Protein AF-0000000079922333 (afdb_homodimer)

Foldseek 3Di:
DDKDWDADVCQVVPDPVGPGDTPDMDDDDDDDDDDDPVVVVVVVVVCCVPPPVNCCVVVPDPDDDDDDDD/DDKDWDADVCQVVPDPVGPGDTPDMDDDDDDDDDDDPVVVVVVVVVCCVPPPVNCCVVVPDPDDDDDDDD

Radius of gyration: 18.62 Å; Cα contacts (8 Å, |Δi|>4): 269; chains: 2; bounding box: 28×53×39 Å

pLDDT: mean 93.54, std 3.01, range [84.62, 98.06]

InterPro domains:
  IPR003718 OsmC/Ohr conserved domain [PF02566] (2-66)
  IPR015946 K homology domain-like, alpha/beta [G3DSA:3.30.300.20] (1-70)
  IPR036102 OsmC/Ohr superfamily [SSF82784] (1-67)
  IPR052924 OsmC/Ohr hydroperoxide reductase [PTHR35368] (2-65)

Organism: NCBI:txid1123349

Secondary structure (DSSP, 8-state):
-EEEEEE-HHHHTT-SSS-SSEEEEEEEEEE---S-HHHHHHHHHHHHHT-HHHHHHHH--EEEEEEEE-/-EEEEEE-HHHHTT-SSS-SSEEEEEEEEEE---S-HHHHHHHHHHHHHT-HHHHHHHH--EEEEEEEE-

Nearest PDB structures (foldseek):
  2opl-assembly1_A  TM=8.488E-01  e=2.271E-03  Geobacter sulfurreducens
  7ase-assembly1_u  TM=3.607E-01  e=9.484E+00  Trypanosoma cruzi
  2opl-assembly1_A  TM=8.447E-01  e=2.271E-03  Geobacter sulfurreducens
  7ase-assembly1_u  TM=3.606E-01  e=9.484E+00  Trypanosoma cruzi

Solvent-accessible surface area (backbone atoms only — not comparable to full-atom values): 7544 Å² total; per-residue (Å²): 116,48,79,47,73,42,64,50,64,56,7,44,73,60,42,88,90,36,67,25,17,44,56,37,36,40,38,38,39,75,40,74,66,97,66,55,70,69,57,50,51,53,50,50,52,52,51,57,71,31,26,33,65,58,41,20,41,41,65,16,27,50,67,45,78,48,74,43,85,96,115,49,80,48,73,40,64,50,64,55,8,45,75,60,41,87,89,35,66,26,16,44,57,36,36,41,38,38,37,75,41,73,66,97,67,55,70,69,58,50,52,52,50,50,51,52,51,57,70,31,27,32,66,58,40,20,41,42,65,16,28,50,68,44,78,47,74,44,86,95

Structure (mmCIF, N/CA/C/O backbone):
data_AF-0000000079922333-model_v1
#
loop_
_entity.id
_entity.type
_entity.pdbx_description
1 polymer 'OsmC-like protein'
#
loop_
_atom_site.group_PDB
_atom_site.id
_atom_site.type_symbol
_atom_site.label_atom_id
_atom_site.label_alt_id
_atom_site.label_comp_id
_atom_site.label_asym_id
_atom_site.label_entity_id
_atom_site.label_seq_id
_atom_site.pdbx_PDB_ins_code
_atom_site.Cartn_x
_atom_site.Cartn_y
_atom_site.Cartn_z
_atom_site.occupancy
_atom_site.B_iso_or_equiv
_atom_site.auth_seq_id
_atom_site.auth_comp_id
_atom_site.auth_asym_id
_atom_site.auth_atom_id
_atom_site.pdbx_PDB_model_num
ATOM 1 N N . ILE A 1 1 ? 10.062 9.32 10.156 1 91 1 ILE A N 1
ATOM 2 C CA . ILE A 1 1 ? 8.828 8.547 10.227 1 91 1 ILE A CA 1
ATOM 3 C C . ILE A 1 1 ? 9.117 7.156 10.797 1 91 1 ILE A C 1
ATOM 5 O O . ILE A 1 1 ? 10.133 6.543 10.469 1 91 1 ILE A O 1
ATOM 9 N N . ASP A 1 2 ? 8.312 6.734 11.766 1 93.94 2 ASP A N 1
ATOM 10 C CA . ASP A 1 2 ? 8.32 5.371 12.281 1 93.94 2 ASP A CA 1
ATOM 11 C C . ASP A 1 2 ? 7.113 4.586 11.773 1 93.94 2 ASP A C 1
ATOM 13 O O . ASP A 1 2 ? 5.984 5.078 11.82 1 93.94 2 ASP A O 1
ATOM 17 N N . LEU A 1 3 ? 7.414 3.373 11.258 1 94.88 3 LEU A N 1
ATOM 18 C CA . LEU A 1 3 ? 6.348 2.514 10.758 1 94.88 3 LEU A CA 1
ATOM 19 C C . LEU A 1 3 ? 6.371 1.155 11.453 1 94.88 3 LEU A C 1
ATOM 21 O O . LEU A 1 3 ? 7.445 0.596 11.688 1 94.88 3 LEU A O 1
ATOM 25 N N . GLU A 1 4 ? 5.117 0.698 11.898 1 96.31 4 GLU A N 1
ATOM 26 C CA . GLU A 1 4 ? 4.938 -0.645 12.438 1 96.31 4 GLU A CA 1
ATOM 27 C C . GLU A 1 4 ? 3.732 -1.339 11.812 1 96.31 4 GLU A C 1
ATOM 29 O O . GLU A 1 4 ? 2.695 -0.711 11.586 1 96.31 4 GLU A O 1
ATOM 34 N N . GLY A 1 5 ? 3.879 -2.607 11.531 1 95.94 5 GLY A N 1
ATOM 35 C CA . GLY A 1 5 ? 2.795 -3.398 10.969 1 95.94 5 GLY A CA 1
ATOM 36 C C . GLY A 1 5 ? 2.613 -4.734 11.664 1 95.94 5 GLY A C 1
ATOM 37 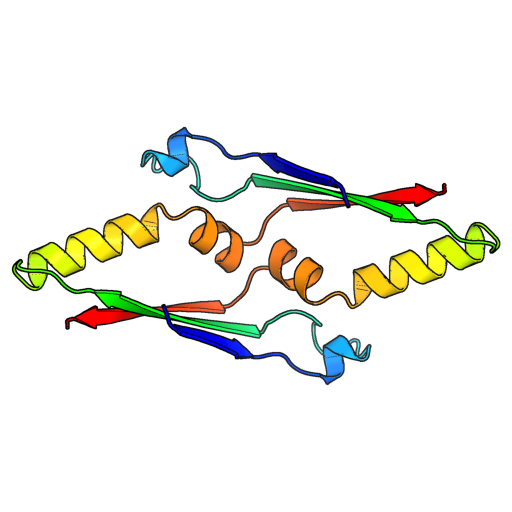O O . GLY A 1 5 ? 3.561 -5.281 12.234 1 95.94 5 GLY A O 1
ATOM 38 N N . ASP A 1 6 ? 1.396 -5.164 11.672 1 96.19 6 ASP A N 1
ATOM 39 C CA . ASP A 1 6 ? 1.053 -6.477 12.211 1 96.19 6 ASP A CA 1
ATOM 40 C C . ASP A 1 6 ? 0.66 -7.441 11.094 1 96.19 6 ASP A C 1
ATOM 42 O O . ASP A 1 6 ? -0.208 -7.133 10.273 1 96.19 6 ASP A O 1
ATOM 46 N N . LEU A 1 7 ? 1.288 -8.5 11.055 1 93.44 7 LEU A N 1
ATOM 47 C CA . LEU A 1 7 ? 1.009 -9.57 10.102 1 93.44 7 LEU A CA 1
ATOM 48 C C . LEU A 1 7 ? 0.893 -10.914 10.805 1 93.44 7 LEU A C 1
ATOM 50 O O . LEU A 1 7 ? 1.695 -11.227 11.688 1 93.44 7 LEU A O 1
ATOM 54 N N . ASP A 1 8 ? -0.145 -11.656 10.531 1 93.62 8 ASP A N 1
ATOM 55 C CA . ASP A 1 8 ? -0.301 -13.016 11.039 1 93.62 8 ASP A CA 1
ATOM 56 C C . ASP A 1 8 ? 0.384 -14.031 10.117 1 93.62 8 ASP A C 1
ATOM 58 O O . ASP A 1 8 ? 0.017 -14.164 8.945 1 93.62 8 ASP A O 1
ATOM 62 N N . SER A 1 9 ? 1.3 -14.727 10.656 1 92 9 SER A N 1
ATOM 63 C CA . SER A 1 9 ? 2.125 -15.617 9.844 1 92 9 SER A CA 1
ATOM 64 C C . SER A 1 9 ? 1.312 -16.781 9.305 1 92 9 SER A C 1
ATOM 66 O O . SER A 1 9 ? 1.683 -17.391 8.297 1 92 9 SER A O 1
ATOM 68 N N . GLU A 1 10 ? 0.217 -17.047 9.977 1 92.44 10 GLU A N 1
ATOM 69 C CA . GLU A 1 10 ? -0.605 -18.156 9.508 1 92.44 10 GLU A CA 1
ATOM 70 C C . GLU A 1 10 ? -1.155 -17.891 8.109 1 92.44 10 GLU A C 1
ATOM 72 O O . GLU A 1 10 ? -1.215 -18.797 7.273 1 92.44 10 GLU A O 1
ATOM 77 N N . GLY A 1 11 ? -1.575 -16.719 7.879 1 91.38 11 GLY A N 1
ATOM 78 C CA . GLY A 1 11 ? -2.051 -16.344 6.559 1 91.38 11 GLY A CA 1
ATOM 79 C C . GLY A 1 11 ? -0.966 -16.375 5.5 1 91.38 11 GLY A C 1
ATOM 80 O O . GLY A 1 11 ? -1.167 -16.938 4.414 1 91.38 11 GLY A O 1
ATOM 81 N N . PHE A 1 12 ? 0.059 -15.875 5.949 1 85.75 12 PHE A N 1
ATOM 82 C CA . PHE A 1 12 ? 1.208 -15.82 5.051 1 85.75 12 PHE A CA 1
ATOM 83 C C . PHE A 1 12 ? 1.688 -17.234 4.703 1 85.75 12 PHE A C 1
ATOM 85 O O . PHE A 1 12 ? 2.141 -17.469 3.586 1 85.75 12 PHE A O 1
ATOM 92 N N . LYS A 1 13 ? 1.48 -18.156 5.586 1 90.25 13 LYS A N 1
ATOM 93 C CA . LYS A 1 13 ? 1.947 -19.531 5.391 1 90.25 13 LYS A CA 1
ATOM 94 C C . LYS A 1 13 ? 0.905 -20.359 4.648 1 90.25 13 LYS A C 1
ATOM 96 O O . LYS A 1 13 ? 1.138 -21.531 4.355 1 90.25 13 LYS A O 1
ATOM 101 N N . GLY A 1 14 ? -0.275 -19.766 4.477 1 88.62 14 GLY A N 1
ATOM 102 C CA . GLY A 1 14 ? -1.203 -20.484 3.625 1 88.62 14 GLY A CA 1
ATOM 103 C C . GLY A 1 14 ? -2.518 -20.812 4.312 1 88.62 14 GLY A C 1
ATOM 104 O O . GLY A 1 14 ? -3.357 -21.516 3.756 1 88.62 14 GLY A O 1
ATOM 105 N N . SER A 1 15 ? -2.635 -20.359 5.508 1 89.25 15 SER A N 1
ATOM 106 C CA . SER A 1 15 ? -3.918 -20.562 6.172 1 89.25 15 SER A CA 1
ATOM 107 C C . SER A 1 15 ? -5.039 -19.828 5.445 1 89.25 15 SER A C 1
ATOM 109 O O . SER A 1 15 ? -4.867 -18.688 5.027 1 89.25 15 SER A O 1
ATOM 111 N N . GLU A 1 16 ? -6.164 -20.531 5.312 1 87.56 16 GLU A N 1
ATOM 112 C CA . GLU A 1 16 ? -7.309 -19.922 4.629 1 87.56 16 GLU A CA 1
ATOM 113 C C . GLU A 1 16 ? -8.164 -19.125 5.602 1 87.56 16 GLU A C 1
ATOM 115 O O . GLU A 1 16 ? -9.016 -18.328 5.18 1 87.56 16 GLU A O 1
ATOM 120 N N . ASP A 1 17 ? -7.891 -19.234 6.852 1 92.69 17 ASP A N 1
ATOM 121 C CA . ASP A 1 17 ? -8.742 -18.609 7.863 1 92.69 17 ASP A CA 1
ATOM 122 C C . ASP A 1 17 ? -8.242 -17.203 8.211 1 92.69 17 ASP A C 1
ATOM 124 O O . ASP A 1 17 ? -8.938 -16.438 8.883 1 92.69 17 ASP A O 1
ATOM 128 N N . VAL A 1 18 ? -6.957 -17.016 7.801 1 93 18 VAL A N 1
ATOM 129 C CA . VAL A 1 18 ? -6.344 -15.734 8.125 1 93 18 VAL A CA 1
ATOM 130 C C . VAL A 1 18 ? -5.797 -15.086 6.855 1 93 18 VAL A C 1
ATOM 132 O O . VAL A 1 18 ? -5.121 -15.742 6.059 1 93 18 VAL A O 1
ATOM 135 N N . ARG A 1 19 ? -6.199 -13.82 6.625 1 94.31 19 ARG A N 1
ATOM 136 C CA . ARG A 1 19 ? -5.668 -13.156 5.438 1 94.31 19 ARG A CA 1
ATOM 137 C C . ARG A 1 19 ? -4.148 -13.039 5.508 1 94.31 19 ARG A C 1
ATOM 139 O O . ARG A 1 19 ? -3.584 -12.852 6.586 1 94.31 19 ARG A O 1
ATOM 146 N N . PRO A 1 20 ? -3.523 -13.008 4.355 1 95.56 20 PRO A N 1
ATOM 147 C CA . PRO A 1 20 ? -2.061 -12.938 4.352 1 95.56 20 PRO A CA 1
ATOM 148 C C . PRO A 1 20 ? -1.534 -11.523 4.566 1 95.56 20 PRO A C 1
ATOM 150 O O . PRO A 1 20 ? -0.388 -11.344 4.984 1 95.56 20 PRO A O 1
ATOM 153 N N . GLY A 1 21 ? -2.283 -10.547 4.289 1 96.25 21 GLY A N 1
ATOM 154 C CA . GLY A 1 21 ? -1.805 -9.172 4.324 1 96.25 21 GLY A CA 1
ATOM 155 C C . GLY A 1 21 ? -1.698 -8.609 5.73 1 96.25 21 GLY A C 1
ATOM 156 O O . GLY A 1 21 ? -1.983 -9.312 6.703 1 96.25 21 GLY A O 1
ATOM 157 N N . PHE A 1 22 ? -1.151 -7.379 5.824 1 97.12 22 PHE A N 1
ATOM 158 C CA . PHE A 1 22 ? -1.072 -6.676 7.098 1 97.12 22 PHE A CA 1
ATOM 159 C C . PHE A 1 22 ? -2.465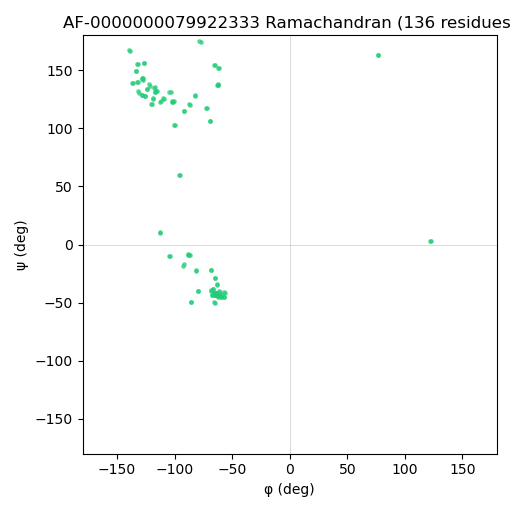 -6.41 7.66 1 97.12 22 PHE A C 1
ATOM 161 O O . PHE A 1 22 ? -3.389 -6.086 6.91 1 97.12 22 PHE A O 1
ATOM 168 N N . GLN A 1 23 ? -2.566 -6.629 8.969 1 95.94 23 GLN A N 1
ATOM 169 C CA . GLN A 1 23 ? -3.828 -6.312 9.625 1 95.94 23 GLN A CA 1
ATOM 170 C C . GLN A 1 23 ? -3.877 -4.844 10.047 1 95.94 23 GLN A C 1
ATOM 172 O O . GLN A 1 23 ? -4.848 -4.145 9.75 1 95.94 23 GLN A O 1
ATOM 177 N N . ASN A 1 24 ? -2.795 -4.438 10.719 1 97 24 ASN A N 1
ATOM 178 C CA . ASN A 1 24 ? -2.658 -3.066 11.195 1 97 24 ASN A CA 1
ATOM 179 C C . ASN A 1 24 ? -1.334 -2.449 10.75 1 97 24 ASN A C 1
ATOM 181 O O . ASN A 1 24 ? -0.303 -3.123 10.742 1 97 24 ASN A O 1
ATOM 185 N N . VAL A 1 25 ? -1.331 -1.226 10.406 1 97.12 25 VAL A N 1
ATOM 186 C CA . VAL A 1 25 ? -0.148 -0.406 10.164 1 97.12 25 VAL A CA 1
ATOM 187 C C . VAL A 1 25 ? -0.245 0.888 10.969 1 97.12 25 VAL A C 1
ATOM 189 O O . VAL A 1 25 ? -1.282 1.555 10.969 1 97.12 25 VAL A O 1
ATOM 192 N N . ARG A 1 26 ? 0.797 1.205 11.719 1 97.5 26 ARG A N 1
ATOM 193 C CA . ARG A 1 26 ? 0.88 2.43 12.508 1 97.5 26 ARG A CA 1
ATOM 194 C C . ARG A 1 26 ? 2.049 3.297 12.055 1 97.5 26 ARG A C 1
ATOM 196 O O . ARG A 1 26 ? 3.176 2.816 11.938 1 97.5 26 ARG A O 1
ATOM 203 N N . ALA A 1 27 ? 1.713 4.469 11.758 1 96.38 27 ALA A N 1
ATOM 204 C CA . ALA A 1 27 ? 2.738 5.422 11.344 1 96.38 27 ALA A CA 1
ATOM 205 C C . ALA A 1 27 ? 2.832 6.59 12.32 1 96.38 27 ALA A C 1
ATOM 207 O O . ALA A 1 27 ? 1.811 7.145 12.734 1 96.38 27 ALA A O 1
ATOM 208 N N . LYS A 1 28 ? 4.156 6.957 12.664 1 96.44 28 LYS A N 1
ATOM 209 C CA . LYS A 1 28 ? 4.43 8.109 13.523 1 96.44 28 LYS A CA 1
ATOM 210 C C . LYS A 1 28 ? 5.305 9.133 12.805 1 96.44 28 LYS A C 1
ATOM 212 O O . LYS A 1 28 ? 6.414 8.82 12.375 1 96.44 28 LYS A O 1
ATOM 217 N N . PHE A 1 29 ? 4.734 10.266 12.727 1 94.31 29 PHE A N 1
ATOM 218 C CA . PHE A 1 29 ? 5.449 11.352 12.078 1 94.31 29 PHE A CA 1
ATOM 219 C C . PHE A 1 29 ? 6.062 12.289 13.117 1 94.31 29 PHE A C 1
ATOM 221 O O . PHE A 1 29 ? 5.371 12.766 14.016 1 94.31 29 PHE A O 1
ATOM 228 N N . HIS A 1 30 ? 7.422 12.414 12.961 1 94.94 30 HIS A N 1
ATOM 229 C CA . HIS A 1 30 ? 8.094 13.398 13.797 1 94.94 30 HIS A CA 1
ATOM 230 C C . HIS A 1 30 ? 8.188 14.75 13.094 1 94.94 30 HIS A C 1
ATOM 232 O O . HIS A 1 30 ? 8.883 14.891 12.086 1 94.94 30 HIS A O 1
ATOM 238 N N . ILE A 1 31 ? 7.453 15.75 13.734 1 92.31 31 ILE A N 1
ATOM 239 C CA . ILE A 1 31 ? 7.359 17.062 13.086 1 92.31 31 ILE A CA 1
ATOM 240 C C . ILE A 1 31 ? 8.117 18.094 13.906 1 92.31 31 ILE A C 1
ATOM 242 O O . ILE A 1 31 ? 7.871 18.25 15.102 1 92.31 31 ILE A O 1
ATOM 246 N N . LYS A 1 32 ? 9.07 18.75 13.258 1 92.75 32 LYS A N 1
ATOM 247 C CA . LYS A 1 32 ? 9.719 19.922 13.828 1 92.75 32 LYS A CA 1
ATOM 248 C C . LYS A 1 32 ? 9.148 21.203 13.242 1 92.75 32 LYS A C 1
ATOM 250 O O . LYS A 1 32 ? 9.352 21.5 12.062 1 92.75 32 LYS A O 1
ATOM 255 N N . ALA A 1 33 ? 8.328 21.828 13.984 1 87.25 33 ALA A N 1
ATOM 256 C CA . ALA A 1 33 ? 7.688 23.031 13.461 1 87.25 33 ALA A CA 1
ATOM 257 C C . ALA A 1 33 ? 7.672 24.141 14.508 1 87.25 33 ALA A C 1
ATOM 259 O O . ALA A 1 33 ? 7.586 23.875 15.703 1 87.25 33 ALA A O 1
ATOM 260 N N . ASN A 1 34 ? 7.953 25.344 13.992 1 89.44 34 ASN A N 1
ATOM 261 C CA . ASN A 1 34 ? 7.836 26.547 14.812 1 89.44 34 ASN A CA 1
ATOM 262 C C . ASN A 1 34 ? 6.488 27.219 14.617 1 89.44 34 ASN A C 1
ATOM 264 O O . ASN A 1 34 ? 6.402 28.266 13.961 1 89.44 34 ASN A O 1
ATOM 268 N N . ALA A 1 35 ? 5.402 26.625 14.875 1 91 35 ALA A N 1
ATOM 269 C CA . ALA A 1 35 ? 4.035 27.125 14.758 1 91 35 ALA A CA 1
ATOM 270 C C . ALA A 1 35 ? 3.18 26.672 15.938 1 91 35 ALA A C 1
ATOM 272 O O . ALA A 1 35 ? 3.623 25.875 16.766 1 91 35 ALA A O 1
ATOM 273 N N . SER A 1 36 ? 2.025 27.328 16 1 92.94 36 SER A N 1
ATOM 274 C CA . SER A 1 36 ? 1.116 26.938 17.078 1 92.94 36 SER A CA 1
ATOM 275 C C . SER A 1 36 ? 0.634 25.5 16.891 1 92.94 36 SER A C 1
ATOM 277 O O . SER A 1 36 ? 0.605 24.984 15.766 1 92.94 36 SER A O 1
ATOM 279 N N . LYS A 1 37 ? 0.265 24.859 18 1 90.88 37 LYS A N 1
ATOM 280 C CA . LYS A 1 37 ? -0.268 23.5 17.969 1 90.88 37 LYS A CA 1
ATOM 281 C C . LYS A 1 37 ? -1.504 23.406 17.078 1 90.88 37 LYS A C 1
ATOM 283 O O . LYS A 1 37 ? -1.674 22.438 16.344 1 90.88 37 LYS A O 1
ATOM 288 N N . GLU A 1 38 ? -2.41 24.391 17.109 1 93.62 38 GLU A N 1
ATOM 289 C CA . GLU A 1 38 ? -3.639 24.422 16.328 1 93.62 38 GLU A CA 1
ATOM 290 C C . GLU A 1 38 ? -3.336 24.422 14.828 1 93.62 38 GLU A C 1
ATOM 292 O O . GLU A 1 38 ? -3.977 23.703 14.055 1 93.62 38 GLU A O 1
ATOM 297 N N . LYS A 1 39 ? -2.354 25.234 14.469 1 94.38 39 LYS A N 1
ATOM 298 C CA . LYS A 1 39 ? -1.952 25.312 13.07 1 94.38 39 LYS A CA 1
ATOM 299 C C . LYS A 1 39 ? -1.348 24 12.602 1 94.38 39 LYS A C 1
ATOM 301 O O . LYS A 1 39 ? -1.618 23.547 11.484 1 94.38 39 LYS A O 1
ATOM 306 N N . ILE A 1 40 ? -0.521 23.453 13.43 1 93.25 40 ILE A N 1
ATOM 307 C CA . ILE A 1 40 ? 0.129 22.188 13.094 1 93.25 40 ILE A CA 1
ATOM 308 C C . ILE A 1 40 ? -0.922 21.094 12.945 1 93.25 40 ILE A C 1
ATOM 310 O O . ILE A 1 40 ? -0.869 20.297 12 1 93.25 40 ILE A O 1
ATOM 314 N N . GLU A 1 41 ? -1.902 21.016 13.836 1 92.81 41 GLU A N 1
ATOM 315 C CA . GLU A 1 41 ? -2.975 20.031 13.781 1 92.81 41 GLU A CA 1
ATOM 316 C C . GLU A 1 41 ? -3.77 20.141 12.484 1 92.81 41 GLU A C 1
ATOM 318 O O . GLU A 1 41 ? -4.094 19.141 11.859 1 92.81 41 GLU A O 1
ATOM 323 N N . LYS A 1 42 ? -4.055 21.328 12.133 1 93.44 42 LYS A N 1
ATOM 324 C CA . LYS A 1 42 ? -4.801 21.547 10.898 1 93.44 42 LYS A CA 1
ATOM 325 C C . LYS A 1 42 ? -4.004 21.094 9.688 1 93.44 42 LYS A C 1
ATOM 327 O O . LYS A 1 42 ? -4.555 20.469 8.773 1 93.44 42 LYS A O 1
ATOM 332 N N . LEU A 1 43 ? -2.705 21.453 9.742 1 92 43 LEU A N 1
ATOM 333 C CA . LEU A 1 43 ? -1.828 21.062 8.648 1 92 43 LEU A CA 1
ATOM 334 C C . LEU A 1 43 ? -1.735 19.547 8.539 1 92 43 LEU A C 1
ATOM 336 O O . LEU A 1 43 ? -1.844 18.984 7.445 1 92 43 LEU A O 1
ATOM 340 N N . VAL A 1 44 ? -1.567 18.875 9.641 1 92.25 44 VAL A N 1
ATOM 341 C CA . VAL A 1 44 ? -1.438 17.422 9.664 1 92.25 44 VAL A CA 1
ATOM 342 C C . VAL A 1 44 ? -2.727 16.781 9.164 1 92.25 44 VAL A C 1
ATOM 344 O O . VAL A 1 44 ? -2.688 15.852 8.359 1 92.25 44 VAL A O 1
ATOM 347 N N . LYS A 1 45 ? -3.875 17.25 9.57 1 93.19 45 LYS A N 1
ATOM 348 C CA . LYS A 1 45 ? -5.168 16.734 9.133 1 93.19 45 LYS A CA 1
ATOM 349 C C . LYS A 1 45 ? -5.344 16.875 7.625 1 93.19 45 LYS A C 1
ATOM 351 O O . LYS A 1 45 ? -5.844 15.961 6.965 1 93.19 45 LYS A O 1
ATOM 356 N N . ASN A 1 46 ? -4.914 17.969 7.129 1 91.06 46 ASN A N 1
ATOM 357 C CA . ASN A 1 46 ? -5.012 18.203 5.695 1 91.06 46 ASN A CA 1
ATOM 358 C C . ASN A 1 46 ? -4.109 17.266 4.898 1 91.06 46 ASN A C 1
ATOM 360 O O . ASN A 1 46 ? -4.52 16.734 3.867 1 91.06 46 ASN A O 1
ATOM 364 N N . ILE A 1 47 ? -2.871 17.109 5.43 1 89.75 47 ILE A N 1
ATOM 365 C CA . ILE A 1 47 ? -1.896 16.25 4.773 1 89.75 47 ILE A CA 1
ATOM 366 C C . ILE A 1 47 ? -2.408 14.805 4.762 1 89.75 47 ILE A C 1
ATOM 368 O O . ILE A 1 47 ? -2.334 14.125 3.74 1 89.75 47 ILE A O 1
ATOM 372 N N . GLU A 1 48 ? -2.971 14.391 5.875 1 91.56 48 GLU A N 1
ATOM 373 C CA . GLU A 1 48 ? -3.49 13.031 5.973 1 91.56 48 GLU A CA 1
ATOM 374 C C . GLU A 1 48 ? -4.711 12.836 5.078 1 91.56 48 GLU A C 1
ATOM 376 O O . GLU A 1 48 ? -4.859 11.797 4.438 1 91.56 48 GLU A O 1
ATOM 381 N N . ARG A 1 49 ? -5.539 13.812 5.035 1 92.38 49 ARG A N 1
ATOM 382 C CA . ARG A 1 49 ? -6.793 13.734 4.293 1 92.38 49 ARG A CA 1
ATOM 383 C C . ARG A 1 49 ? -6.539 13.547 2.803 1 92.38 49 ARG A C 1
ATOM 385 O O . ARG A 1 49 ? -7.277 12.82 2.129 1 92.38 49 ARG A O 1
ATOM 392 N N . PHE A 1 50 ? -5.508 14.141 2.324 1 91.25 50 PHE A N 1
ATOM 393 C CA . PHE A 1 50 ? -5.301 14.141 0.881 1 91.25 50 PHE A CA 1
ATOM 394 C C . PHE A 1 50 ? -4.074 13.312 0.511 1 91.25 50 PHE A C 1
ATOM 396 O O . PHE A 1 50 ? -3.592 13.383 -0.622 1 91.25 50 PHE A O 1
ATOM 403 N N . CYS A 1 51 ? -3.533 12.586 1.464 1 92.31 51 CYS A N 1
ATOM 404 C CA . CYS A 1 51 ? -2.357 11.758 1.219 1 92.31 51 CYS A CA 1
ATOM 405 C C . CYS A 1 51 ? -2.711 10.547 0.366 1 92.31 51 CYS A C 1
ATOM 407 O O . CYS A 1 51 ? -3.443 9.664 0.811 1 92.31 51 CYS A O 1
ATOM 409 N N . PRO A 1 52 ? -2.146 10.438 -0.81 1 94.19 52 PRO A N 1
ATOM 410 C CA . PRO A 1 52 ? -2.473 9.32 -1.698 1 94.19 52 PRO A CA 1
ATOM 411 C C . PRO A 1 52 ? -2.055 7.969 -1.122 1 94.19 52 PRO A C 1
ATOM 413 O O . PRO A 1 52 ? -2.785 6.984 -1.255 1 94.19 52 PRO A O 1
ATOM 416 N N . VAL A 1 53 ? -0.946 7.969 -0.566 1 93.44 53 VAL A N 1
ATOM 417 C CA . VAL A 1 53 ? -0.414 6.719 -0.032 1 93.44 53 VAL A CA 1
ATOM 418 C C . VAL A 1 53 ? -1.288 6.238 1.123 1 93.44 53 VAL A C 1
ATOM 420 O O . VAL A 1 53 ? -1.713 5.078 1.146 1 93.44 53 VAL A O 1
ATOM 423 N N . GLY A 1 54 ? -1.573 7.16 2.086 1 94.94 54 GLY A N 1
ATOM 424 C CA . GLY A 1 54 ? -2.447 6.797 3.189 1 94.94 54 GLY A CA 1
ATOM 425 C C . GLY A 1 54 ? -3.811 6.312 2.736 1 94.94 54 GLY A C 1
ATOM 426 O O . GLY A 1 54 ? -4.305 5.293 3.219 1 94.94 54 GLY A O 1
ATOM 427 N N . ASP A 1 55 ? -4.414 7.039 1.787 1 96.75 55 ASP A N 1
ATOM 428 C CA . ASP A 1 55 ? -5.719 6.668 1.246 1 96.75 55 ASP A CA 1
ATOM 429 C C . ASP A 1 55 ? -5.676 5.281 0.612 1 96.75 55 ASP A C 1
ATOM 431 O O . ASP A 1 55 ? -6.562 4.457 0.848 1 96.75 55 ASP A O 1
ATOM 435 N N . SER A 1 56 ? -4.633 5.004 -0.185 1 97 56 SER A N 1
ATOM 436 C CA . SER A 1 56 ? -4.5 3.725 -0.874 1 97 56 SER A CA 1
ATOM 437 C C . SER A 1 56 ? -4.297 2.582 0.116 1 97 56 SER A C 1
ATOM 439 O O . SER A 1 56 ? -4.859 1.499 -0.051 1 97 56 SER A O 1
ATOM 441 N N . LEU A 1 57 ? -3.475 2.834 1.141 1 96.62 57 LEU A N 1
ATOM 442 C CA . LEU A 1 57 ? -3.209 1.807 2.143 1 96.62 57 LEU A CA 1
ATOM 443 C C . LEU A 1 57 ? -4.469 1.495 2.947 1 96.62 57 LEU A C 1
ATOM 445 O O . LEU A 1 57 ? -4.75 0.331 3.236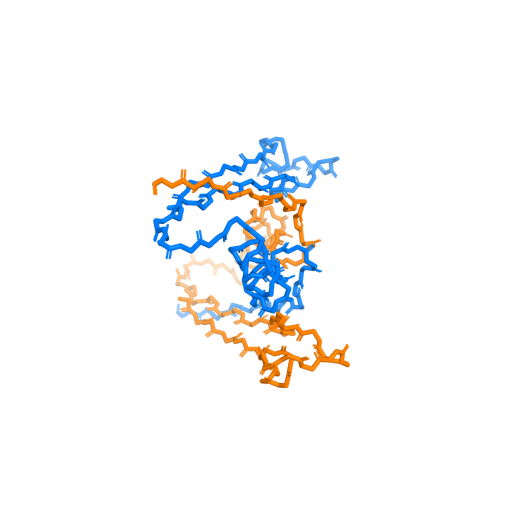 1 96.62 57 LEU A O 1
ATOM 449 N N . GLU A 1 58 ? -5.203 2.523 3.217 1 97.5 58 GLU A N 1
ATOM 450 C CA . GLU A 1 58 ? -6.359 2.342 4.09 1 97.5 58 GLU A CA 1
ATOM 451 C C . GLU A 1 58 ? -7.539 1.75 3.326 1 97.5 58 GLU A C 1
ATOM 453 O O . GLU A 1 58 ? -8.242 0.881 3.844 1 97.5 58 GLU A O 1
ATOM 458 N N . ASN A 1 59 ? -7.781 2.164 2.125 1 97.31 59 ASN A N 1
ATOM 459 C CA . ASN A 1 59 ? -9.008 1.843 1.412 1 97.31 59 ASN A CA 1
ATOM 460 C C . ASN A 1 59 ? -8.781 0.77 0.352 1 97.31 59 ASN A C 1
ATOM 462 O O . ASN A 1 59 ? -9.734 0.206 -0.184 1 97.31 59 ASN A O 1
ATOM 466 N N . GLY A 1 60 ? -7.57 0.448 0.097 1 98.06 60 GLY A N 1
ATOM 467 C CA . GLY A 1 60 ? -7.234 -0.506 -0.948 1 98.06 60 GLY A CA 1
ATOM 468 C C . GLY A 1 60 ? -7.32 0.082 -2.344 1 98.06 60 GLY A C 1
ATOM 469 O O . GLY A 1 60 ? -7.758 1.221 -2.516 1 98.06 60 GLY A O 1
ATOM 470 N N . VAL A 1 61 ? -6.715 -0.599 -3.273 1 97.88 61 VAL A N 1
ATOM 471 C CA . VAL A 1 61 ? -6.734 -0.218 -4.684 1 97.88 61 VAL A CA 1
ATOM 472 C C . VAL A 1 61 ? -7.215 -1.395 -5.531 1 97.88 61 VAL A C 1
ATOM 474 O O . VAL A 1 61 ? -7.184 -2.543 -5.082 1 97.88 61 VAL A O 1
ATOM 477 N N . ASN A 1 62 ? -7.754 -1.104 -6.723 1 98.06 62 ASN A N 1
ATOM 478 C CA . ASN A 1 62 ? -7.961 -2.174 -7.691 1 98.06 62 ASN A CA 1
ATOM 479 C C . ASN A 1 62 ? -6.637 -2.703 -8.234 1 98.06 62 ASN A C 1
ATOM 481 O O . ASN A 1 62 ? -5.953 -2.014 -8.992 1 98.06 62 ASN A O 1
ATOM 485 N N . LEU A 1 63 ? -6.27 -3.811 -7.832 1 97.38 63 LEU A N 1
ATOM 486 C CA . LEU A 1 63 ? -4.984 -4.391 -8.203 1 97.38 63 LEU A CA 1
ATOM 487 C C . LEU A 1 63 ? -5.16 -5.449 -9.289 1 97.38 63 LEU A C 1
ATOM 489 O O . LEU A 1 63 ? -5.973 -6.363 -9.148 1 97.38 63 LEU A O 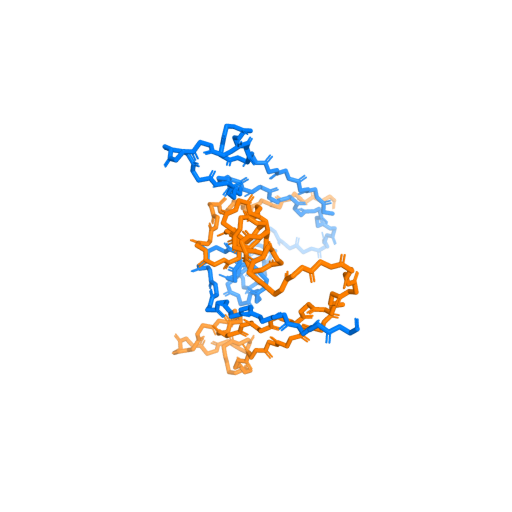1
ATOM 493 N N . THR A 1 64 ? -4.512 -5.289 -10.375 1 97.06 64 THR A N 1
ATOM 494 C CA . THR A 1 64 ? -4.438 -6.301 -11.422 1 97.06 64 THR A CA 1
ATOM 495 C C . THR A 1 64 ? -3.004 -6.797 -11.594 1 97.06 64 THR A C 1
ATOM 497 O O . THR A 1 64 ? -2.064 -6 -11.625 1 97.06 64 THR A O 1
ATOM 500 N N . THR A 1 65 ? -2.891 -8.047 -11.625 1 94.88 65 THR A N 1
ATOM 501 C CA . THR A 1 65 ? -1.568 -8.633 -11.812 1 94.88 65 THR A CA 1
ATOM 502 C C . THR A 1 65 ? -1.543 -9.508 -13.062 1 94.88 65 THR A C 1
ATOM 504 O O . THR A 1 65 ? -2.533 -10.172 -13.375 1 94.88 65 THR A O 1
ATOM 507 N N . GLU A 1 66 ? -0.445 -9.305 -13.758 1 94.69 66 GLU A N 1
ATOM 508 C CA . GLU A 1 66 ? -0.169 -10.195 -14.883 1 94.69 66 GLU A CA 1
ATOM 509 C C . GLU A 1 66 ? 1.266 -10.711 -14.844 1 94.69 66 GLU A C 1
ATOM 511 O O . GLU A 1 66 ? 2.111 -10.156 -14.141 1 94.69 66 GLU A O 1
ATOM 516 N N . TYR A 1 67 ? 1.465 -11.891 -15.477 1 93.5 67 TYR A N 1
ATOM 517 C CA . TYR A 1 67 ? 2.828 -12.383 -15.641 1 93.5 67 TYR A CA 1
ATOM 518 C C . TYR A 1 67 ? 3.109 -12.734 -17.094 1 93.5 67 TYR A C 1
ATOM 520 O O . TYR A 1 67 ? 2.193 -13.07 -17.859 1 93.5 67 TYR A O 1
ATOM 528 N N . VAL A 1 68 ? 4.348 -12.445 -17.516 1 92.69 68 VAL A N 1
ATOM 529 C CA . VAL A 1 68 ? 4.816 -12.844 -18.844 1 92.69 68 VAL A CA 1
ATOM 530 C C . VAL A 1 68 ? 5.984 -13.82 -18.703 1 92.69 68 VAL A C 1
ATOM 532 O O . VAL A 1 68 ? 6.871 -13.617 -17.875 1 92.69 68 VAL A O 1
ATOM 535 N N . LEU A 1 69 ? 5.832 -15.008 -19.531 1 90.19 69 LEU A N 1
ATOM 536 C CA . LEU A 1 69 ? 6.941 -15.945 -19.562 1 90.19 69 LEU A CA 1
ATOM 537 C C . LEU A 1 69 ? 8.016 -15.492 -20.547 1 90.19 69 LEU A C 1
ATOM 539 O O . LEU A 1 69 ? 7.707 -15.07 -21.656 1 90.19 69 LEU A O 1
ATOM 543 N N . GLU A 1 70 ? 9.391 -15.43 -20.047 1 84.62 70 GLU A N 1
ATOM 544 C CA . GLU A 1 70 ? 10.492 -15.07 -20.938 1 84.62 70 GLU A CA 1
ATOM 545 C C . GLU A 1 70 ? 11.422 -16.266 -21.172 1 84.62 70 GLU A C 1
ATOM 547 O O . GLU A 1 70 ? 11.562 -17.125 -20.297 1 84.62 70 GLU A O 1
ATOM 552 N N . ILE B 1 1 ? 9.883 -6.492 -12.656 1 91 1 ILE B N 1
ATOM 553 C CA . ILE B 1 1 ? 8.484 -6.148 -12.398 1 91 1 ILE B CA 1
ATOM 554 C C . ILE B 1 1 ? 8.18 -4.766 -12.969 1 91 1 ILE B C 1
ATOM 556 O O . ILE B 1 1 ? 9 -3.85 -12.867 1 91 1 ILE B O 1
ATOM 560 N N . ASP B 1 2 ? 7.105 -4.652 -13.727 1 93.94 2 ASP B N 1
ATOM 561 C CA . ASP B 1 2 ? 6.562 -3.373 -14.172 1 93.94 2 ASP B CA 1
ATOM 562 C C . ASP B 1 2 ? 5.328 -2.984 -13.359 1 93.94 2 ASP B C 1
ATOM 564 O O . ASP B 1 2 ? 4.434 -3.805 -13.148 1 93.94 2 ASP B O 1
ATOM 568 N N . LEU B 1 3 ? 5.348 -1.731 -12.898 1 94.88 3 LEU B N 1
ATOM 569 C CA . LEU B 1 3 ? 4.219 -1.23 -12.117 1 94.88 3 LEU B CA 1
ATOM 570 C C . LEU B 1 3 ? 3.648 0.038 -12.742 1 94.88 3 LEU B C 1
ATOM 572 O O . LEU B 1 3 ? 4.398 0.897 -13.211 1 94.88 3 LEU B O 1
ATOM 576 N N . GLU B 1 4 ? 2.248 0.075 -12.844 1 96.31 4 GLU B N 1
ATOM 577 C CA . GLU B 1 4 ? 1.528 1.268 -13.281 1 96.31 4 GLU B CA 1
ATOM 578 C C . GLU B 1 4 ? 0.354 1.57 -12.352 1 96.31 4 GLU B C 1
ATOM 580 O O . GLU B 1 4 ? -0.34 0.656 -11.898 1 96.31 4 GLU B O 1
ATOM 585 N N . GLY B 1 5 ? 0.161 2.814 -12.078 1 95.94 5 GLY B N 1
ATOM 586 C CA . GLY B 1 5 ? -0.952 3.246 -11.242 1 95.94 5 GLY B CA 1
ATOM 587 C C . G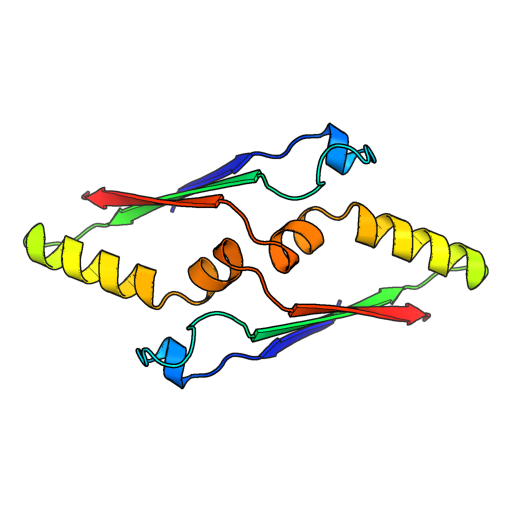LY B 1 5 ? -1.707 4.426 -11.828 1 95.94 5 GLY B C 1
ATOM 588 O O . GLY B 1 5 ? -1.143 5.219 -12.586 1 95.94 5 GLY B O 1
ATOM 589 N N . ASP B 1 6 ? -2.971 4.457 -11.523 1 96.12 6 ASP B N 1
ATOM 590 C CA . ASP B 1 6 ? -3.828 5.574 -11.914 1 96.12 6 ASP B CA 1
ATOM 591 C C . ASP B 1 6 ? -4.234 6.406 -10.703 1 96.12 6 ASP B C 1
ATOM 593 O O . ASP B 1 6 ? -4.734 5.871 -9.711 1 96.12 6 ASP B O 1
ATOM 597 N N . LEU B 1 7 ? -3.99 7.609 -10.781 1 93.5 7 LEU B N 1
ATOM 598 C CA . LEU B 1 7 ? -4.363 8.57 -9.742 1 93.5 7 LEU B CA 1
ATOM 599 C C . LEU B 1 7 ? -5.059 9.781 -10.359 1 93.5 7 LEU B C 1
ATOM 601 O O . LEU B 1 7 ? -4.621 10.297 -11.391 1 93.5 7 LEU B O 1
ATOM 605 N N . ASP B 1 8 ? -6.184 10.188 -9.805 1 93.62 8 ASP B N 1
ATOM 606 C CA . ASP B 1 8 ? -6.875 11.406 -10.211 1 93.62 8 ASP B CA 1
ATOM 607 C C . ASP B 1 8 ? -6.348 12.617 -9.445 1 93.62 8 ASP B C 1
ATOM 609 O O . ASP B 1 8 ? -6.449 12.672 -8.219 1 93.62 8 ASP B O 1
ATOM 613 N N . SER B 1 9 ? -5.859 13.555 -10.164 1 91.94 9 SER B N 1
ATOM 614 C CA . SER B 1 9 ? -5.195 14.688 -9.539 1 91.94 9 SER B CA 1
ATOM 615 C C . SER B 1 9 ? -6.191 15.555 -8.773 1 91.94 9 SER B C 1
ATOM 617 O O . SER B 1 9 ? -5.812 16.281 -7.859 1 91.94 9 SER B O 1
ATOM 619 N N . GLU B 1 10 ? -7.441 15.43 -9.156 1 92.38 10 GLU B N 1
ATOM 620 C CA . GLU B 1 10 ? -8.438 16.234 -8.469 1 92.38 10 GLU B CA 1
ATOM 621 C C . GLU B 1 10 ? -8.531 15.852 -6.992 1 92.38 10 GLU B C 1
ATOM 623 O O . GLU B 1 10 ? -8.68 16.719 -6.125 1 92.38 10 GLU B O 1
ATOM 628 N N . GLY B 1 11 ? -8.492 14.625 -6.711 1 91.19 11 GLY B N 1
ATOM 629 C CA . GLY B 1 11 ? -8.5 14.156 -5.332 1 91.19 11 GLY B CA 1
ATOM 630 C C . GLY B 1 11 ? -7.262 14.578 -4.555 1 91.19 11 GLY B C 1
ATOM 631 O O . GLY B 1 11 ? -7.367 15.078 -3.434 1 91.19 11 GLY B O 1
ATOM 632 N N . PHE B 1 12 ? -6.273 14.406 -5.258 1 85.25 12 PHE B N 1
ATOM 633 C CA . PHE B 1 12 ? -4.988 14.75 -4.66 1 85.25 12 PHE B CA 1
ATOM 634 C C . PHE B 1 12 ? -4.906 16.25 -4.371 1 85.25 12 PHE B C 1
ATOM 636 O O . PHE B 1 12 ? -4.309 16.656 -3.375 1 85.25 12 PHE B O 1
ATOM 643 N N . LYS B 1 13 ? -5.582 17.031 -5.129 1 90.12 13 LYS B N 1
ATOM 644 C CA . LYS B 1 13 ? -5.539 18.484 -4.988 1 90.12 13 LYS B CA 1
ATOM 645 C C . LYS B 1 13 ? -6.586 18.969 -3.988 1 90.12 13 LYS B C 1
ATOM 647 O O . LYS B 1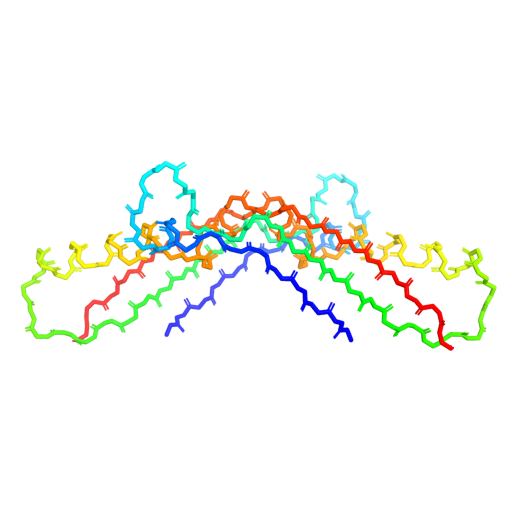 13 ? -6.66 20.172 -3.693 1 90.12 13 LYS B O 1
ATOM 652 N N . GLY B 1 14 ? -7.449 18.016 -3.572 1 88.44 14 GLY B N 1
ATOM 653 C CA . GLY B 1 14 ? -8.336 18.438 -2.498 1 88.44 14 GLY B CA 1
ATOM 654 C C . GLY B 1 14 ? -9.805 18.312 -2.848 1 88.44 14 GLY B C 1
ATOM 655 O O . GLY B 1 14 ? -10.672 18.75 -2.088 1 88.44 14 GLY B O 1
ATOM 656 N N . SER B 1 15 ? -10.055 17.812 -3.996 1 89.25 15 SER B N 1
ATOM 657 C CA . SER B 1 15 ? -11.453 17.578 -4.336 1 89.25 15 SER B CA 1
ATOM 658 C C . SER B 1 15 ? -12.094 16.562 -3.395 1 89.25 15 SER B C 1
ATOM 660 O O . SER B 1 15 ? -11.477 15.555 -3.051 1 89.25 15 SER B O 1
ATOM 662 N N . GLU B 1 16 ? -13.312 16.891 -3.008 1 87.5 16 GLU B N 1
ATOM 663 C CA . GLU B 1 16 ? -14.031 15.992 -2.107 1 87.5 16 GLU B CA 1
ATOM 664 C C . GLU B 1 16 ? -14.789 14.914 -2.885 1 87.5 16 GLU B C 1
ATOM 666 O O . GLU B 1 16 ? -15.227 13.922 -2.309 1 87.5 16 GLU B O 1
ATOM 671 N N . ASP B 1 17 ? -14.844 15.047 -4.148 1 92.81 17 ASP B N 1
ATOM 672 C CA . ASP B 1 17 ? -15.656 14.156 -4.965 1 92.81 17 ASP B CA 1
ATOM 673 C C . ASP B 1 17 ? -14.836 12.969 -5.465 1 92.81 17 ASP B C 1
ATOM 675 O O . ASP B 1 17 ? -15.391 12 -5.996 1 92.81 17 ASP B O 1
ATOM 679 N N . VAL B 1 18 ? -13.5 13.219 -5.375 1 93 18 VAL B N 1
ATOM 680 C CA . VAL B 1 18 ? -12.609 12.188 -5.883 1 93 18 VAL B CA 1
ATOM 681 C C . VAL B 1 18 ? -11.609 11.789 -4.797 1 93 18 VAL B C 1
ATOM 683 O O . VAL B 1 18 ? -11.016 12.656 -4.148 1 93 18 VAL B O 1
ATOM 686 N N . ARG B 1 19 ? -11.516 10.477 -4.527 1 94.25 19 ARG B N 1
ATOM 687 C CA . ARG B 1 19 ? -10.547 10.062 -3.518 1 94.25 19 ARG B CA 1
ATOM 688 C C . ARG B 1 19 ? -9.125 10.422 -3.938 1 94.25 19 ARG B C 1
ATOM 690 O O . ARG B 1 19 ? -8.789 10.375 -5.121 1 94.25 19 ARG B O 1
ATOM 697 N N . PRO B 1 20 ? -8.281 10.633 -2.965 1 95.5 20 PRO B N 1
ATOM 698 C CA . PRO B 1 20 ? -6.914 11.031 -3.299 1 95.5 20 PRO B CA 1
ATOM 699 C C . PRO B 1 20 ? -6.027 9.852 -3.682 1 95.5 20 PRO B C 1
ATOM 701 O O . PRO B 1 20 ? -5.008 10.031 -4.352 1 95.5 20 PRO B O 1
ATOM 704 N N . GLY B 1 21 ? -6.344 8.68 -3.287 1 96.19 21 GLY B N 1
ATOM 705 C CA . GLY B 1 21 ? -5.473 7.535 -3.482 1 96.19 21 GLY B CA 1
ATOM 706 C C . GLY B 1 21 ? -5.523 6.98 -4.895 1 96.19 21 GLY B C 1
ATOM 707 O O . GLY B 1 21 ? -6.23 7.516 -5.75 1 96.19 21 GLY B O 1
ATOM 708 N N . PHE B 1 22 ? -4.652 5.98 -5.168 1 97.12 22 PHE B N 1
ATOM 709 C CA . PHE B 1 22 ? -4.652 5.289 -6.453 1 97.12 22 PHE B CA 1
ATOM 710 C C . PHE B 1 22 ? -5.977 4.574 -6.684 1 97.12 22 PHE B C 1
ATOM 712 O O . PHE B 1 22 ? -6.551 4 -5.758 1 97.12 22 PHE B O 1
ATOM 719 N N . GLN B 1 23 ? -6.449 4.707 -7.926 1 95.94 23 GLN B N 1
ATOM 720 C CA . GLN B 1 23 ? -7.664 3.982 -8.289 1 95.94 23 GLN B CA 1
ATOM 721 C C . GLN B 1 23 ? -7.34 2.561 -8.742 1 95.94 23 GLN B C 1
ATOM 723 O O . GLN B 1 23 ? -7.949 1.599 -8.266 1 95.94 23 GLN B O 1
ATOM 728 N N . ASN B 1 24 ? -6.371 2.48 -9.648 1 97 24 ASN B N 1
ATOM 729 C CA . ASN B 1 24 ? -5.922 1.203 -10.195 1 97 24 ASN B CA 1
ATOM 730 C C . ASN B 1 24 ? -4.406 1.053 -10.086 1 97 24 ASN B C 1
ATOM 732 O O . ASN B 1 24 ? -3.668 2.018 -10.289 1 97 24 ASN B O 1
ATOM 736 N N . VAL B 1 25 ? -3.943 -0.088 -9.805 1 97.06 25 VAL B N 1
ATOM 737 C CA . VAL B 1 25 ? -2.541 -0.485 -9.875 1 97.06 25 VAL B CA 1
ATOM 738 C C . VAL B 1 25 ? -2.41 -1.772 -10.688 1 97.06 25 VAL B C 1
ATOM 740 O O . VAL B 1 25 ? -3.15 -2.732 -10.461 1 97.06 25 VAL B O 1
ATOM 743 N N . ARG B 1 26 ? -1.528 -1.76 -11.672 1 97.5 26 ARG B N 1
ATOM 744 C CA . ARG B 1 26 ? -1.255 -2.926 -12.508 1 97.5 26 ARG B CA 1
ATOM 745 C C . ARG B 1 26 ? 0.201 -3.363 -12.375 1 97.5 26 ARG B C 1
ATOM 747 O O . ARG B 1 26 ? 1.114 -2.545 -12.5 1 97.5 26 ARG B O 1
ATOM 754 N N . ALA B 1 27 ? 0.33 -4.578 -12.062 1 96.31 27 ALA B N 1
ATOM 755 C CA . ALA B 1 27 ? 1.671 -5.145 -11.945 1 96.31 27 ALA B CA 1
ATOM 756 C C . ALA B 1 27 ? 1.888 -6.262 -12.961 1 96.31 27 ALA B C 1
ATOM 758 O O . ALA B 1 27 ? 1.025 -7.125 -13.141 1 96.31 27 ALA B O 1
ATOM 759 N N . LYS B 1 28 ? 3.133 -6.195 -13.641 1 96.44 28 LYS B N 1
ATOM 760 C CA . LYS B 1 28 ? 3.537 -7.234 -14.586 1 96.44 28 LYS B CA 1
ATOM 761 C C . LYS B 1 28 ? 4.828 -7.91 -14.141 1 96.44 28 LYS B C 1
ATOM 763 O O . LYS B 1 28 ? 5.855 -7.25 -13.969 1 96.44 28 LYS B O 1
ATOM 768 N N . PHE B 1 29 ? 4.684 -9.164 -13.969 1 94.25 29 PHE B N 1
ATOM 769 C CA . PHE B 1 29 ? 5.836 -9.953 -13.555 1 94.25 29 PHE B CA 1
ATOM 770 C C . PHE B 1 29 ? 6.449 -10.68 -14.742 1 94.25 29 PHE B C 1
ATOM 772 O O . PHE B 1 29 ? 5.75 -11.383 -15.477 1 94.25 29 PHE B O 1
ATOM 779 N N . HIS B 1 30 ? 7.781 -10.375 -14.914 1 94.94 30 HIS B N 1
ATOM 780 C CA . HIS B 1 30 ? 8.516 -11.125 -15.93 1 94.94 30 HIS B CA 1
ATOM 781 C C . HIS B 1 30 ? 9.188 -12.352 -15.328 1 94.94 30 HIS B C 1
ATOM 783 O O . HIS B 1 30 ? 10.109 -12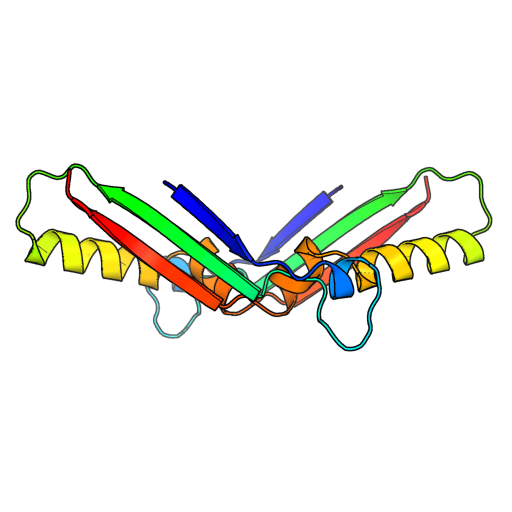.227 -14.523 1 94.94 30 HIS B O 1
ATOM 789 N N . ILE B 1 31 ? 8.68 -13.555 -15.828 1 92.38 31 ILE B N 1
ATOM 790 C CA . ILE B 1 31 ? 9.156 -14.797 -15.219 1 92.38 31 ILE B CA 1
ATOM 791 C C . ILE B 1 31 ? 9.992 -15.578 -16.234 1 92.38 31 ILE B C 1
ATOM 793 O O . ILE B 1 31 ? 9.531 -15.844 -17.344 1 92.38 31 ILE B O 1
ATOM 797 N N . LYS B 1 32 ? 11.211 -15.859 -15.859 1 92.88 32 LYS B N 1
ATOM 798 C CA . LYS B 1 32 ? 12.039 -16.797 -16.609 1 92.88 32 LYS B CA 1
ATOM 799 C C . LYS B 1 32 ? 12.055 -18.172 -15.953 1 92.88 32 LYS B C 1
ATOM 801 O O . LYS B 1 32 ? 12.617 -18.344 -14.867 1 92.88 32 LYS B O 1
ATOM 806 N N . ALA B 1 33 ? 11.328 -19.047 -16.516 1 87.25 33 ALA B N 1
ATOM 807 C CA . ALA B 1 33 ? 11.234 -20.359 -15.906 1 87.25 33 ALA B CA 1
ATOM 808 C C . ALA B 1 33 ? 11.312 -21.469 -16.953 1 87.25 33 ALA B C 1
ATOM 810 O O . ALA B 1 33 ? 10.875 -21.281 -18.094 1 87.25 33 ALA B O 1
ATOM 811 N N . ASN B 1 34 ? 12.047 -22.5 -16.562 1 89.38 34 ASN B N 1
ATOM 812 C CA . ASN B 1 34 ? 12.117 -23.703 -17.375 1 89.38 34 ASN B CA 1
ATOM 813 C C . ASN B 1 34 ? 11.125 -24.766 -16.891 1 89.38 34 ASN B C 1
ATOM 815 O O . ASN B 1 34 ? 11.508 -25.75 -16.266 1 89.38 34 ASN B O 1
ATOM 819 N N . ALA B 1 35 ? 9.883 -24.531 -16.859 1 90.94 35 ALA B N 1
ATOM 820 C CA . ALA B 1 35 ? 8.797 -25.406 -16.438 1 90.94 35 ALA B CA 1
ATOM 821 C C . ALA B 1 35 ? 7.594 -25.281 -17.375 1 90.94 35 ALA B C 1
ATOM 823 O O . ALA B 1 35 ? 7.562 -24.406 -18.234 1 90.94 35 ALA B O 1
ATOM 824 N N . SER B 1 36 ? 6.711 -26.25 -17.203 1 92.94 36 SER B N 1
ATOM 825 C CA . SER B 1 36 ? 5.5 -26.188 -18.031 1 92.94 36 SER B CA 1
ATOM 826 C C . SER B 1 36 ? 4.66 -24.969 -17.656 1 92.94 36 SER B C 1
ATOM 828 O O . SER B 1 36 ? 4.734 -24.469 -16.547 1 92.94 36 SER B O 1
ATOM 830 N N . LYS B 1 37 ? 3.871 -24.5 -18.625 1 90.88 37 LYS B N 1
ATOM 831 C CA . LYS B 1 37 ? 2.967 -23.375 -18.422 1 90.88 37 LYS B CA 1
ATOM 832 C C . LYS B 1 37 ? 2.01 -23.641 -17.266 1 90.88 37 LYS B C 1
ATOM 834 O O . LYS B 1 37 ? 1.723 -22.75 -16.453 1 90.88 37 LYS B O 1
ATOM 839 N N . GLU B 1 38 ? 1.457 -24.844 -17.125 1 93.62 38 GLU B N 1
ATOM 840 C CA . GLU B 1 38 ? 0.515 -25.234 -16.078 1 93.62 38 GLU B CA 1
ATOM 841 C C . GLU B 1 38 ? 1.146 -25.109 -14.695 1 93.62 38 GLU B C 1
ATOM 843 O O . GLU B 1 38 ? 0.516 -24.594 -13.758 1 93.62 38 GLU B O 1
ATOM 848 N N . LYS B 1 39 ? 2.391 -25.594 -14.602 1 94.25 39 LYS B N 1
ATOM 849 C CA . LYS B 1 39 ? 3.109 -25.5 -13.336 1 94.25 39 LYS B CA 1
ATOM 850 C C . LYS B 1 39 ? 3.373 -24.047 -12.961 1 94.25 39 LYS B C 1
ATOM 852 O O . LYS B 1 39 ? 3.246 -23.672 -11.789 1 94.25 39 LYS B O 1
ATOM 857 N N . ILE B 1 40 ? 3.783 -23.281 -13.93 1 93.12 40 ILE B N 1
ATOM 858 C CA . ILE B 1 40 ? 4.074 -21.875 -13.695 1 93.12 40 ILE B CA 1
ATOM 859 C C . ILE B 1 40 ? 2.803 -21.141 -13.258 1 93.12 40 ILE B C 1
ATOM 861 O O . ILE B 1 40 ? 2.828 -20.344 -12.32 1 93.12 40 ILE B O 1
ATOM 865 N N . GLU B 1 41 ? 1.661 -21.422 -13.898 1 92.75 41 GLU B N 1
ATOM 866 C CA . GLU B 1 41 ? 0.38 -20.812 -13.555 1 92.75 41 GLU B CA 1
ATOM 867 C C . GLU B 1 41 ? -0.015 -21.125 -12.117 1 92.75 41 GLU B C 1
ATOM 869 O O . GLU B 1 41 ? -0.471 -20.25 -11.383 1 92.75 41 GLU B O 1
ATOM 874 N N . LYS B 1 42 ? 0.172 -22.312 -11.773 1 93.44 42 LYS B N 1
ATOM 875 C CA . LYS B 1 42 ? -0.159 -22.719 -10.406 1 93.44 42 LYS B CA 1
ATOM 876 C C . LYS B 1 42 ? 0.72 -22 -9.391 1 93.44 42 LYS B C 1
ATOM 878 O O . LYS B 1 42 ? 0.235 -21.562 -8.344 1 93.44 42 LYS B O 1
ATOM 883 N N . LEU B 1 43 ? 2.012 -21.953 -9.758 1 92 43 LEU B N 1
ATOM 884 C CA . LEU B 1 43 ? 2.957 -21.281 -8.867 1 92 43 LEU B CA 1
ATOM 885 C C . LEU B 1 43 ? 2.604 -19.812 -8.719 1 92 43 LEU B C 1
ATOM 887 O O . LEU B 1 43 ? 2.582 -19.281 -7.602 1 92 43 LEU B O 1
ATOM 891 N N . VAL B 1 44 ? 2.293 -19.156 -9.789 1 92.25 44 VAL B N 1
ATOM 892 C CA . VAL B 1 44 ? 1.962 -17.734 -9.781 1 92.25 44 VAL B CA 1
ATOM 893 C C . VAL B 1 44 ? 0.691 -17.516 -8.969 1 92.25 44 VAL B C 1
ATOM 895 O O . VAL B 1 44 ? 0.626 -16.578 -8.156 1 92.25 44 VAL B O 1
ATOM 898 N N . LYS B 1 45 ? -0.315 -18.328 -9.125 1 93.12 45 LYS B N 1
ATOM 899 C CA . LYS B 1 45 ? -1.569 -18.219 -8.391 1 93.12 45 LYS B CA 1
ATOM 900 C C . LYS B 1 45 ? -1.339 -18.375 -6.887 1 93.12 45 LYS B C 1
ATOM 902 O O . LYS B 1 45 ? -1.927 -17.641 -6.086 1 93.12 45 LYS B O 1
ATOM 907 N N . ASN B 1 46 ? -0.497 -19.25 -6.547 1 91.19 46 ASN B N 1
ATOM 908 C CA . ASN B 1 46 ? -0.18 -19.484 -5.141 1 91.19 46 ASN B CA 1
ATOM 909 C C . ASN B 1 46 ? 0.55 -18.297 -4.527 1 91.19 46 ASN B C 1
ATOM 911 O O . ASN B 1 46 ? 0.246 -17.875 -3.406 1 91.19 46 ASN B O 1
ATOM 915 N N . ILE B 1 47 ? 1.521 -17.781 -5.328 1 89.81 47 ILE B N 1
ATOM 916 C CA . ILE B 1 47 ? 2.305 -16.625 -4.871 1 89.81 47 ILE B CA 1
ATOM 917 C C . ILE B 1 47 ? 1.393 -15.422 -4.676 1 89.81 47 ILE B C 1
ATOM 919 O O . ILE B 1 47 ? 1.483 -14.727 -3.666 1 89.81 47 ILE B O 1
ATOM 923 N N . GLU B 1 48 ? 0.494 -15.227 -5.605 1 91.62 48 GLU B N 1
ATOM 924 C CA . GLU B 1 48 ? -0.427 -14.094 -5.523 1 91.62 48 GLU B CA 1
ATOM 925 C C . GLU B 1 48 ? -1.406 -14.266 -4.363 1 91.62 48 GLU B C 1
ATOM 927 O O . GLU B 1 48 ? -1.72 -13.305 -3.662 1 91.62 48 GLU B O 1
ATOM 932 N N . ARG B 1 49 ? -1.848 -15.453 -4.176 1 92.5 49 ARG B N 1
ATOM 933 C CA . ARG B 1 49 ? -2.859 -15.742 -3.164 1 92.5 49 ARG B CA 1
ATOM 934 C C . ARG B 1 49 ? -2.34 -15.438 -1.765 1 92.5 49 ARG B C 1
ATOM 936 O O . ARG B 1 49 ? -3.09 -14.953 -0.911 1 92.5 49 ARG B O 1
ATOM 943 N N . PHE B 1 50 ? -1.093 -15.656 -1.561 1 91.44 50 PHE B N 1
ATOM 944 C CA . PHE B 1 50 ? -0.567 -15.539 -0.206 1 91.44 50 PHE B CA 1
ATOM 945 C C . PHE B 1 50 ? 0.395 -14.359 -0.1 1 91.44 50 PHE B C 1
ATOM 947 O O . PHE B 1 50 ? 1.128 -14.234 0.883 1 91.44 50 PHE B O 1
ATOM 954 N N . CYS B 1 51 ? 0.432 -13.531 -1.116 1 92.5 51 CYS B N 1
ATOM 955 C CA . CYS B 1 51 ? 1.315 -12.375 -1.121 1 92.5 51 CYS B CA 1
ATOM 956 C C . CYS B 1 51 ? 0.81 -11.297 -0.167 1 92.5 51 CYS B C 1
ATOM 958 O O . CYS B 1 51 ? -0.244 -10.703 -0.398 1 92.5 51 CYS B O 1
ATOM 960 N N . PRO B 1 52 ? 1.569 -10.977 0.851 1 94.25 52 PRO B N 1
ATOM 961 C CA . PRO B 1 52 ? 1.126 -9.984 1.831 1 94.25 52 PRO B CA 1
ATOM 962 C C . PRO B 1 52 ? 0.953 -8.594 1.224 1 94.25 52 PRO B C 1
ATOM 964 O O . PRO B 1 52 ? 0.004 -7.879 1.562 1 94.25 52 PRO B O 1
ATOM 967 N N . VAL B 1 53 ? 1.844 -8.266 0.433 1 93.56 53 VAL B N 1
ATOM 968 C CA . VAL B 1 53 ? 1.818 -6.938 -0.166 1 93.56 53 VAL B CA 1
ATOM 969 C C . VAL B 1 53 ? 0.592 -6.801 -1.065 1 93.56 53 VAL B C 1
ATOM 971 O O . VAL B 1 53 ? -0.171 -5.84 -0.941 1 93.56 53 VAL B O 1
ATOM 974 N N . GLY B 1 54 ? 0.397 -7.805 -1.974 1 94.94 54 GLY B N 1
ATOM 975 C CA . GLY B 1 54 ? -0.777 -7.777 -2.832 1 94.94 54 GLY B CA 1
ATOM 976 C C . GLY B 1 54 ? -2.08 -7.734 -2.059 1 94.94 54 GLY B C 1
ATOM 977 O O . GLY B 1 54 ? -2.969 -6.938 -2.373 1 94.94 54 GLY B O 1
ATOM 978 N N . ASP B 1 55 ? -2.178 -8.57 -1.028 1 96.75 55 ASP B N 1
ATOM 979 C CA . ASP B 1 55 ? -3.369 -8.617 -0.187 1 96.75 55 ASP B CA 1
ATOM 980 C C . ASP B 1 55 ? -3.625 -7.262 0.474 1 96.75 55 ASP B C 1
ATOM 982 O O . ASP B 1 55 ? -4.754 -6.773 0.481 1 96.75 55 ASP B O 1
ATOM 986 N N . SER B 1 56 ? -2.572 -6.641 1.016 1 97 56 SER B N 1
ATOM 987 C CA . SER B 1 56 ? -2.697 -5.359 1.704 1 97 56 SER B CA 1
ATOM 988 C C . SER B 1 56 ? -3.104 -4.25 0.739 1 97 56 SER B C 1
ATOM 990 O O . SER B 1 56 ? -3.932 -3.402 1.073 1 97 56 SER B O 1
ATOM 992 N N . LEU B 1 57 ? -2.506 -4.27 -0.451 1 96.69 57 LEU B N 1
ATOM 993 C CA . LEU B 1 57 ? -2.818 -3.248 -1.446 1 96.69 57 LEU B CA 1
ATOM 994 C C . LEU B 1 57 ? -4.258 -3.385 -1.933 1 96.69 57 LEU B C 1
ATOM 996 O O . LEU B 1 57 ? -4.953 -2.383 -2.109 1 96.69 57 LEU B O 1
ATOM 1000 N N . GLU B 1 58 ? -4.668 -4.598 -2.068 1 97.5 58 GLU B N 1
ATOM 1001 C CA . GLU B 1 58 ? -5.988 -4.832 -2.646 1 97.5 58 GLU B CA 1
ATOM 1002 C C . GLU B 1 58 ? -7.09 -4.613 -1.611 1 97.5 58 GLU B C 1
ATOM 1004 O O . GLU B 1 58 ? -8.141 -4.047 -1.923 1 97.5 58 GLU B O 1
ATOM 1009 N N . ASN B 1 59 ? -6.902 -5.027 -0.4 1 97.31 59 ASN B N 1
ATOM 1010 C CA . ASN B 1 59 ? -7.973 -5.086 0.586 1 97.31 59 ASN B CA 1
ATOM 1011 C C . ASN B 1 59 ? -7.863 -3.957 1.606 1 97.31 59 ASN B C 1
ATOM 1013 O O . ASN B 1 59 ? -8.797 -3.705 2.367 1 97.31 59 ASN B O 1
ATOM 1017 N N . GLY B 1 60 ? -6.785 -3.254 1.585 1 98.06 60 GLY B N 1
ATOM 1018 C CA . GLY B 1 60 ? -6.543 -2.203 2.561 1 98.06 60 GLY B CA 1
ATOM 1019 C C . GLY B 1 60 ? -6.117 -2.732 3.916 1 98.06 60 GLY B C 1
ATOM 1020 O O . GLY B 1 60 ? -6.125 -3.943 4.145 1 98.06 60 GLY B O 1
ATOM 1021 N N . VAL B 1 61 ? -5.566 -1.859 4.715 1 97.88 61 VAL B N 1
ATOM 1022 C CA . VAL B 1 61 ? -5.137 -2.176 6.074 1 97.88 61 VAL B CA 1
ATOM 1023 C C . VAL B 1 61 ? -5.754 -1.178 7.055 1 97.88 61 VAL B C 1
ATOM 1025 O O . VAL B 1 61 ? -6.191 -0.096 6.652 1 97.88 61 VAL B O 1
ATOM 1028 N N . ASN B 1 62 ? -5.879 -1.582 8.328 1 98.06 62 ASN B N 1
ATOM 1029 C CA . ASN B 1 62 ? -6.184 -0.596 9.359 1 98.06 62 ASN B CA 1
ATOM 1030 C C . ASN B 1 62 ? -5.008 0.344 9.602 1 98.06 62 ASN B C 1
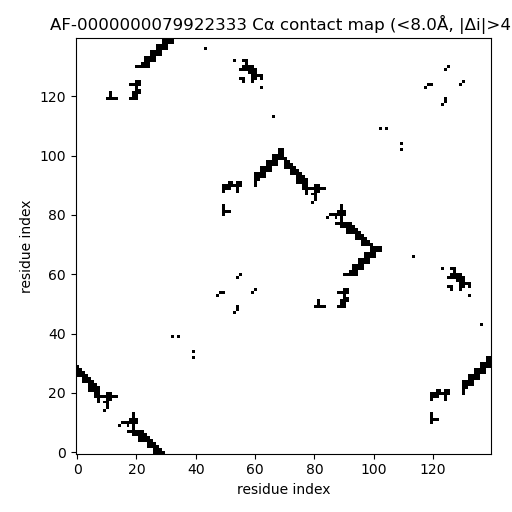ATOM 1032 O O . ASN B 1 62 ? -3.99 -0.06 10.172 1 98.06 62 ASN B O 1
ATOM 1036 N N . LEU B 1 63 ? -5.105 1.491 9.172 1 97.38 63 LEU B N 1
ATOM 1037 C CA . LEU B 1 63 ? -4.023 2.463 9.258 1 97.38 63 LEU B CA 1
ATOM 1038 C C . LEU B 1 63 ? -4.262 3.449 10.391 1 97.38 63 LEU B C 1
ATOM 1040 O O . LEU B 1 63 ? -5.336 4.055 10.477 1 97.38 63 LEU B O 1
ATOM 1044 N N . THR B 1 64 ? -3.361 3.549 11.273 1 97 64 THR B N 1
ATOM 1045 C CA . THR B 1 64 ? -3.367 4.574 12.312 1 97 64 THR B CA 1
ATOM 1046 C C . THR B 1 64 ? -2.164 5.5 12.164 1 97 64 THR B C 1
ATOM 1048 O O . THR B 1 64 ? -1.043 5.039 11.938 1 97 64 THR B O 1
ATOM 1051 N N . THR B 1 65 ? -2.441 6.723 12.227 1 94.88 65 THR B N 1
ATOM 1052 C CA . THR B 1 65 ? -1.367 7.703 12.117 1 94.88 65 THR B CA 1
ATOM 1053 C C . THR B 1 65 ? -1.325 8.594 13.352 1 94.88 65 THR B C 1
ATOM 1055 O O . THR B 1 65 ? -2.367 8.93 13.922 1 94.88 65 THR B O 1
ATOM 1058 N N . GLU B 1 66 ? -0.096 8.797 13.75 1 94.69 66 GLU B N 1
ATOM 1059 C CA . GLU B 1 66 ? 0.146 9.766 14.812 1 94.69 66 GLU B CA 1
ATOM 1060 C C . GLU B 1 66 ? 1.294 10.703 14.445 1 94.69 66 GLU B C 1
ATOM 1062 O O . GLU B 1 66 ? 2.088 10.406 13.555 1 94.69 66 GLU B O 1
ATOM 1067 N N . TYR B 1 67 ? 1.264 11.906 15.062 1 93.5 67 TYR B N 1
ATOM 1068 C CA . TYR B 1 67 ? 2.402 12.812 14.914 1 93.5 67 TYR B CA 1
ATOM 1069 C C . TYR B 1 67 ? 2.9 13.289 16.281 1 93.5 67 TYR B C 1
ATOM 1071 O O . TYR B 1 67 ? 2.129 13.359 17.234 1 93.5 67 TYR B O 1
ATOM 1079 N N . VAL B 1 68 ? 4.215 13.422 16.375 1 92.69 68 VAL B N 1
ATOM 1080 C CA . VAL B 1 68 ? 4.836 14 17.562 1 92.69 68 VAL B CA 1
ATOM 1081 C C . VAL B 1 68 ? 5.57 15.281 17.188 1 92.69 68 VAL B C 1
ATOM 1083 O O . VAL B 1 68 ? 6.262 15.336 16.156 1 92.69 68 VAL B O 1
ATOM 1086 N N . LEU B 1 69 ? 5.25 16.375 18.062 1 90.12 69 LEU B N 1
ATOM 1087 C CA . LEU B 1 69 ? 5.98 17.625 17.875 1 90.12 69 LEU B CA 1
ATOM 1088 C C . LEU B 1 69 ? 7.344 17.578 18.562 1 90.12 69 LEU B C 1
ATOM 1090 O O . LEU B 1 69 ? 7.445 17.125 19.703 1 90.12 69 LEU B O 1
ATOM 1094 N N . GLU B 1 70 ? 8.492 17.922 17.75 1 85.06 70 GLU B N 1
ATOM 1095 C CA . GLU B 1 70 ? 9.828 17.969 18.344 1 85.06 70 GLU B CA 1
ATOM 1096 C C . GLU B 1 70 ? 10.367 19.406 18.375 1 85.06 70 GLU B C 1
ATOM 1098 O O . GLU B 1 70 ? 10.031 20.219 17.516 1 85.06 70 GLU B O 1
#

Sequence (140 aa):
IDLEGDLDSEGFKGSEDVRPGFQNVRAKFHIKANASKEKIEKLVKNIERFCPVGDSLENGVNLTTEYVLEIDLEGDLDSEGFKGSEDVRPGFQNVRAKFHIKANASKEKIEKLVKNIERFCPVGDSLENGVNLTTEYVLE